Protein AF-A0A821QJY8-F1 (afdb_monomer)

Foldseek 3Di:
DVLVVLLVVVVVLLCVLQDDPVCVVVPVSCPDDLNVVSVLVCCVQQQDADPVRHGDHDPVSNSVLSVQLSVLHQDWDWGADPVRPDIDIDGSNSNNVSSVVSSVVVVVVVVVVPD

Radius of gyration: 15.01 Å; Cα contacts (8 Å, |Δi|>4): 103; chains: 1; bounding box: 33×37×38 Å

Nearest PDB structures (foldseek):
  4cyi-assembly3_B  TM=9.638E-01  e=7.481E-12  Thermochaetoides thermophila
  4cyi-assembly2_D  TM=9.566E-01  e=1.138E-11  Thermochaetoides thermophila
  4cyj-assembly2_D  TM=9.564E-01  e=3.772E-11  Thermochaetoides thermophila
  4cyj-assembly1_B  TM=9.510E-01  e=4.252E-11  Thermochaetoides thermophila
  4d0k-assembly1_B  TM=9.289E-01  e=8.218E-11  Thermochaetoides thermophila

Sequence (115 aa):
ELDCSRLFRLICKLNTLLERPEHSINQAWSETGDRYILKLFRDFIFHSIGFEGEPVMDMAHIVQCLNKFDAGSHDKICLTSRDEQNVIIVSYSELHQAFERSFTELMNYGSTGSS

Secondary structure (DSSP, 8-state):
-HHHHHHHHHHHHHHHHH--GGGTT-HHHHSSTHHHHHHHHHHHHHS-B-TTS-B---HHHHHHHHHHHHTT---EEEEE-TTS--EEEEEHHHHHHHHHHHHHHHHHHHHTT--

Solvent-accessible surface area (backbone atoms only — not comparable to full-atom values): 6727 Å² total; per-residue (Å²): 111,70,65,59,58,49,53,50,53,51,51,53,54,52,51,66,69,71,71,52,78,86,42,74,80,39,60,75,71,57,71,46,71,50,50,35,58,53,51,34,48,50,41,57,59,75,60,28,64,44,96,88,70,45,84,46,87,54,68,66,59,36,51,53,53,50,52,37,32,76,67,39,31,80,61,70,48,81,35,58,43,96,84,67,80,46,79,46,79,46,28,26,34,58,51,38,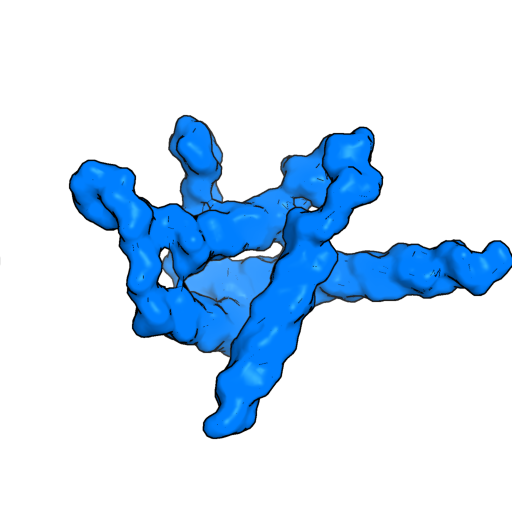51,30,46,55,51,55,50,50,51,54,57,54,61,65,60,73,76,74,123

Structure (mmCIF, N/CA/C/O backbone):
data_AF-A0A821QJY8-F1
#
_entry.id   AF-A0A821QJY8-F1
#
loop_
_atom_site.group_PDB
_atom_site.id
_atom_site.type_symbol
_atom_site.label_atom_id
_atom_site.label_alt_id
_atom_site.label_comp_id
_atom_site.label_asym_id
_atom_site.label_entity_id
_atom_site.label_seq_id
_atom_site.pdbx_PDB_ins_code
_atom_site.Cartn_x
_atom_site.Cartn_y
_atom_site.Cartn_z
_atom_site.occupancy
_atom_site.B_iso_or_equiv
_atom_site.auth_seq_id
_atom_site.auth_comp_id
_atom_site.auth_asym_id
_atom_site.auth_atom_id
_atom_site.pdbx_PDB_model_num
ATOM 1 N N . GLU A 1 1 ? -6.162 11.387 -18.379 1.00 56.50 1 GLU A N 1
ATOM 2 C CA . GLU A 1 1 ? -5.933 12.519 -17.450 1.00 56.50 1 GLU A CA 1
ATOM 3 C C . GLU A 1 1 ? -6.662 12.340 -16.113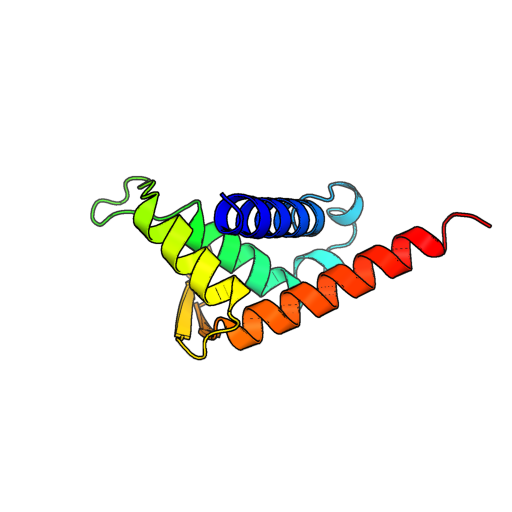 1.00 56.50 1 GLU A C 1
ATOM 5 O O . GLU A 1 1 ? -6.013 12.453 -15.082 1.00 56.50 1 GLU A O 1
ATOM 10 N N . LEU A 1 2 ? -7.953 11.964 -16.107 1.00 67.44 2 LEU A N 1
ATOM 11 C CA . LEU A 1 2 ? -8.734 11.716 -14.878 1.00 67.44 2 LEU A CA 1
ATOM 12 C C . LEU A 1 2 ? -8.092 10.703 -13.908 1.00 67.44 2 LEU A C 1
ATOM 14 O O . LEU A 1 2 ? -8.056 10.958 -12.703 1.00 67.44 2 LEU A O 1
ATOM 18 N N . ASP A 1 3 ? -7.533 9.600 -14.418 1.00 74.44 3 ASP A N 1
ATOM 19 C CA . ASP A 1 3 ? -6.859 8.599 -13.577 1.00 74.44 3 ASP A CA 1
ATOM 20 C C . ASP A 1 3 ? -5.612 9.155 -12.881 1.00 74.44 3 ASP A C 1
ATOM 22 O O . ASP A 1 3 ? -5.412 8.913 -11.692 1.00 74.44 3 ASP A O 1
ATOM 26 N N . CYS A 1 4 ? -4.823 9.990 -13.564 1.00 83.88 4 CYS A N 1
ATOM 27 C CA . CYS A 1 4 ? -3.649 10.629 -12.968 1.00 83.88 4 CYS A CA 1
ATOM 28 C C . CYS A 1 4 ? -4.044 11.527 -11.790 1.00 83.88 4 CYS A C 1
ATOM 30 O O . CYS A 1 4 ? -3.394 11.503 -10.748 1.00 83.88 4 CYS A O 1
ATOM 32 N N . SER A 1 5 ? -5.141 12.284 -11.915 1.00 88.12 5 SER A N 1
ATOM 33 C CA . SER A 1 5 ? -5.638 13.133 -10.826 1.00 88.12 5 SER A CA 1
ATOM 34 C C . SER A 1 5 ? -6.163 12.331 -9.631 1.00 88.12 5 SER A C 1
ATOM 36 O O . SER A 1 5 ? -6.118 12.817 -8.500 1.00 88.12 5 SER A O 1
ATOM 38 N N . ARG A 1 6 ? -6.691 11.122 -9.857 1.00 90.75 6 ARG A N 1
ATOM 39 C CA . ARG A 1 6 ? -7.150 10.220 -8.789 1.00 90.75 6 ARG A CA 1
ATOM 40 C C . ARG A 1 6 ? -5.965 9.638 -8.022 1.00 90.75 6 ARG A C 1
ATOM 42 O O . ARG A 1 6 ? -5.891 9.822 -6.809 1.00 90.75 6 ARG A O 1
ATOM 49 N N . LEU A 1 7 ? -4.990 9.073 -8.735 1.00 92.75 7 LEU A N 1
ATOM 50 C CA . LEU A 1 7 ? -3.773 8.534 -8.123 1.00 92.75 7 LEU A CA 1
ATOM 51 C C . LEU A 1 7 ? -2.958 9.616 -7.408 1.00 92.75 7 LEU A C 1
ATOM 53 O O . LEU A 1 7 ? -2.455 9.385 -6.313 1.00 92.75 7 LEU A O 1
ATOM 57 N N . PHE A 1 8 ? -2.887 10.824 -7.971 1.00 92.38 8 PHE A N 1
ATOM 58 C CA . PHE A 1 8 ? -2.230 11.953 -7.315 1.00 92.38 8 PHE A CA 1
ATOM 59 C C . PHE A 1 8 ? -2.871 12.278 -5.960 1.00 92.38 8 PHE A C 1
ATOM 61 O O . PHE A 1 8 ? -2.176 12.357 -4.950 1.00 92.38 8 PHE A O 1
ATOM 68 N N . ARG A 1 9 ? -4.206 12.394 -5.907 1.00 93.31 9 ARG A N 1
ATOM 69 C CA . ARG A 1 9 ? -4.933 12.625 -4.647 1.00 93.31 9 ARG A CA 1
ATOM 70 C C . ARG A 1 9 ? -4.689 11.513 -3.630 1.00 93.31 9 ARG A C 1
ATOM 72 O O . ARG A 1 9 ? -4.504 11.808 -2.451 1.00 93.31 9 ARG A O 1
ATOM 79 N N . LEU A 1 10 ? -4.666 10.263 -4.084 1.00 93.38 10 LEU A N 1
ATOM 80 C CA . LEU A 1 10 ? -4.400 9.097 -3.246 1.00 93.38 10 LEU A CA 1
ATOM 81 C C . LEU A 1 10 ? -3.002 9.164 -2.615 1.00 93.38 10 LEU A C 1
ATOM 83 O O . LEU A 1 10 ? -2.867 9.036 -1.399 1.00 93.38 10 LEU A O 1
ATOM 87 N N . ILE A 1 11 ? -1.980 9.465 -3.420 1.00 92.62 11 ILE A N 1
ATOM 88 C CA . ILE A 1 11 ? -0.601 9.661 -2.956 1.00 92.62 11 ILE A CA 1
ATOM 89 C C . ILE A 1 11 ? -0.526 10.830 -1.963 1.00 92.62 11 ILE A C 1
ATOM 91 O O . ILE A 1 11 ? 0.099 10.693 -0.913 1.00 92.62 11 ILE A O 1
ATOM 95 N N . CYS A 1 12 ? -1.172 11.968 -2.237 1.00 92.88 12 CYS A N 1
ATOM 96 C CA . CYS A 1 12 ? -1.183 13.112 -1.317 1.00 92.88 12 CYS A CA 1
ATOM 97 C C . CYS A 1 12 ? -1.770 12.746 0.051 1.00 92.88 12 CYS A C 1
ATOM 99 O O . CYS A 1 12 ? -1.174 13.053 1.086 1.00 92.88 12 CYS A O 1
ATOM 101 N N . LYS A 1 13 ? -2.916 12.059 0.068 1.00 91.44 13 LYS A N 1
ATOM 102 C CA . LYS A 1 13 ? -3.542 11.574 1.303 1.00 91.44 13 LYS A CA 1
ATOM 103 C C . LYS A 1 13 ? -2.624 10.597 2.052 1.00 91.44 13 LYS A C 1
ATOM 105 O O . LYS A 1 13 ? -2.457 10.733 3.261 1.00 91.44 13 LYS A O 1
ATOM 110 N N . LEU A 1 14 ? -1.998 9.654 1.339 1.00 91.06 14 LEU A N 1
ATOM 111 C CA . LEU A 1 14 ? -1.089 8.665 1.929 1.00 91.06 14 LEU A CA 1
ATOM 112 C C . LEU A 1 14 ? 0.125 9.337 2.585 1.00 91.06 14 LEU A C 1
ATOM 114 O O . LEU A 1 14 ? 0.439 9.039 3.731 1.00 91.06 14 LEU A O 1
ATOM 118 N N . ASN A 1 15 ? 0.754 10.302 1.913 1.00 88.81 15 ASN A N 1
ATOM 119 C CA . ASN A 1 15 ? 1.871 11.057 2.492 1.00 88.81 15 ASN A CA 1
ATOM 120 C C . ASN A 1 15 ? 1.436 11.882 3.712 1.00 88.81 15 ASN A C 1
ATOM 122 O O . ASN A 1 15 ? 2.145 11.928 4.713 1.00 88.81 15 ASN A O 1
ATOM 126 N N . THR A 1 16 ? 0.233 12.463 3.670 1.00 86.62 16 THR A N 1
ATOM 127 C CA . THR A 1 16 ? -0.329 13.220 4.802 1.00 86.62 16 THR A CA 1
ATOM 128 C C . THR A 1 16 ? -0.518 12.344 6.048 1.00 86.62 16 THR A C 1
ATOM 130 O O . THR A 1 16 ? -0.385 12.832 7.172 1.00 86.62 16 THR A O 1
ATOM 133 N N . LEU A 1 17 ? -0.818 11.054 5.860 1.00 84.19 17 LEU A N 1
ATOM 134 C CA . LEU A 1 17 ? -0.944 10.078 6.943 1.00 84.19 17 LEU A CA 1
ATOM 135 C C . LEU A 1 17 ? 0.404 9.627 7.513 1.00 84.19 17 LEU A C 1
ATOM 137 O O . LEU A 1 17 ? 0.504 9.428 8.723 1.00 84.19 17 LEU A O 1
ATOM 141 N N . LEU A 1 18 ? 1.409 9.435 6.655 1.00 80.50 18 LEU A N 1
ATOM 142 C CA . LEU A 1 18 ? 2.658 8.761 7.020 1.00 80.50 18 LEU A CA 1
ATOM 143 C C . LEU A 1 18 ? 3.735 9.690 7.606 1.00 80.50 18 LEU A C 1
ATOM 145 O O . LEU A 1 18 ? 4.553 9.217 8.390 1.00 80.50 18 LEU A O 1
ATOM 149 N N . GLU A 1 19 ? 3.745 10.987 7.280 1.00 64.19 19 GLU A N 1
ATOM 150 C CA . GLU A 1 19 ? 4.845 11.902 7.645 1.00 64.19 19 GLU A CA 1
ATOM 151 C C . GLU A 1 19 ? 4.425 13.031 8.603 1.00 64.19 19 GLU A C 1
ATOM 153 O O . GLU A 1 19 ? 4.600 14.213 8.313 1.00 64.19 19 GLU A O 1
ATOM 158 N N . ARG A 1 20 ? 3.878 12.694 9.783 1.00 63.03 20 ARG A N 1
ATOM 159 C CA . ARG A 1 20 ? 3.659 13.691 10.851 1.00 63.03 20 ARG A CA 1
ATOM 160 C C . ARG A 1 20 ? 4.749 13.618 11.932 1.00 63.03 20 ARG A C 1
ATOM 162 O O . ARG A 1 20 ? 4.641 12.770 12.820 1.00 63.03 20 ARG A O 1
ATOM 169 N N . PRO A 1 21 ? 5.746 14.529 11.928 1.00 50.94 21 PRO A N 1
ATOM 170 C CA . PRO A 1 21 ? 6.837 14.540 12.913 1.00 50.94 21 PRO A CA 1
ATOM 171 C C . PRO A 1 21 ? 6.358 14.754 14.358 1.00 50.94 21 PRO A C 1
ATOM 173 O O . PRO A 1 21 ? 7.002 14.299 15.298 1.00 50.94 21 PRO A O 1
ATOM 176 N N . GLU A 1 22 ? 5.188 15.366 14.545 1.00 50.53 22 GLU A N 1
ATOM 177 C CA . GLU A 1 22 ? 4.566 15.605 15.857 1.00 50.53 22 GLU A CA 1
ATOM 178 C C . GLU A 1 22 ? 4.106 14.309 16.556 1.00 50.53 22 GLU A C 1
ATOM 180 O O . GLU A 1 22 ? 3.877 14.294 17.762 1.00 50.53 22 GLU A O 1
ATOM 185 N N . HIS A 1 23 ? 4.011 13.197 15.815 1.00 48.19 23 HIS A N 1
ATOM 186 C CA . HIS A 1 23 ? 3.574 11.894 16.329 1.00 48.19 23 HIS A CA 1
ATOM 187 C C . HIS A 1 23 ? 4.726 10.906 16.541 1.00 48.19 23 HIS A C 1
ATOM 189 O O . HIS A 1 23 ? 4.504 9.843 17.112 1.00 48.19 23 HIS A O 1
ATOM 195 N N . SER A 1 24 ? 5.963 11.269 16.186 1.00 46.97 24 SER A N 1
ATOM 196 C CA . SER A 1 24 ? 7.169 10.509 16.555 1.00 46.97 24 SER A CA 1
ATOM 197 C C . SER A 1 24 ? 7.376 10.442 18.077 1.00 46.97 24 SER A C 1
ATOM 199 O 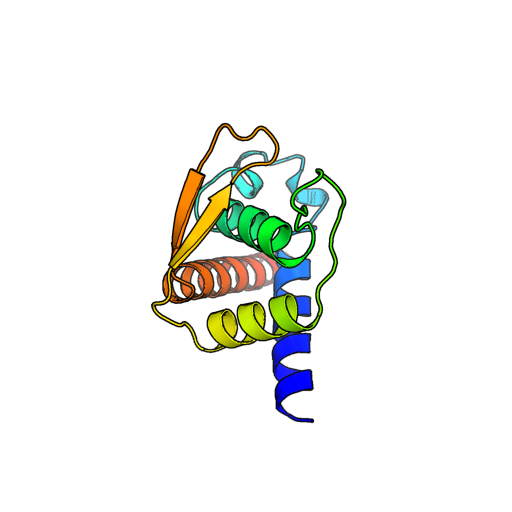O . SER A 1 24 ? 8.119 9.596 18.563 1.00 46.97 24 SER A O 1
ATOM 201 N N . ILE A 1 25 ? 6.706 11.323 18.831 1.00 44.19 25 ILE A N 1
ATOM 202 C CA . ILE A 1 25 ? 6.693 11.358 20.302 1.00 44.19 25 ILE A CA 1
ATOM 203 C C . ILE A 1 25 ? 5.601 10.429 20.874 1.00 44.19 25 ILE A C 1
ATOM 205 O O . ILE A 1 25 ? 5.735 9.935 21.990 1.00 44.19 25 ILE A O 1
ATOM 209 N N . ASN A 1 26 ? 4.548 10.124 20.104 1.00 46.28 26 ASN A N 1
ATOM 210 C CA . ASN A 1 26 ? 3.490 9.183 20.480 1.00 46.28 26 ASN A CA 1
ATOM 211 C C . ASN A 1 26 ? 3.687 7.859 19.730 1.00 46.28 26 ASN A C 1
ATOM 213 O O . ASN A 1 26 ? 3.045 7.594 18.714 1.00 46.28 26 ASN A O 1
ATOM 217 N N . GLN A 1 27 ? 4.559 7.002 20.263 1.00 48.00 27 GLN A N 1
ATOM 218 C CA . GLN A 1 27 ? 4.870 5.670 19.725 1.00 48.00 27 GLN A CA 1
ATOM 219 C C . GLN A 1 27 ? 3.609 4.828 19.411 1.00 48.00 27 GLN A C 1
ATOM 221 O O . GLN A 1 27 ? 3.567 4.105 18.416 1.00 48.00 27 GLN A O 1
ATOM 226 N N . ALA A 1 28 ? 2.523 5.030 20.168 1.00 48.31 28 ALA A N 1
ATOM 227 C CA . ALA A 1 28 ? 1.217 4.404 19.942 1.00 48.31 28 ALA A CA 1
ATOM 228 C C . ALA A 1 28 ? 0.581 4.716 18.568 1.00 48.31 28 ALA A C 1
ATOM 230 O O . ALA A 1 28 ? -0.128 3.875 18.019 1.00 48.31 28 ALA A O 1
ATOM 231 N N . TRP A 1 29 ? 0.845 5.897 17.998 1.00 53.81 29 TRP A N 1
ATOM 232 C CA . TRP A 1 29 ? 0.265 6.354 16.728 1.00 53.81 29 TRP A CA 1
ATOM 233 C C . TRP A 1 29 ? 0.973 5.773 15.496 1.00 53.81 29 TRP A C 1
ATOM 235 O O . TRP A 1 29 ? 0.383 5.697 14.422 1.00 53.81 29 TRP A O 1
ATOM 245 N N . SER A 1 30 ? 2.239 5.372 15.632 1.00 53.28 30 SER A N 1
ATOM 246 C CA . SER A 1 30 ? 3.078 4.886 14.525 1.00 53.28 30 SER A CA 1
ATOM 247 C C . SER A 1 30 ? 3.166 3.353 14.463 1.00 53.28 30 SER A C 1
ATOM 249 O O . SER A 1 30 ? 3.346 2.797 13.380 1.00 53.28 30 SER A O 1
ATOM 251 N N . GLU A 1 31 ? 3.018 2.660 15.597 1.00 53.66 31 GLU A N 1
ATOM 252 C CA . GLU A 1 31 ? 3.344 1.227 15.705 1.00 53.66 31 GLU A CA 1
ATOM 253 C C . GLU A 1 31 ? 2.137 0.286 15.842 1.00 53.66 31 GLU A C 1
ATOM 255 O O . GLU A 1 31 ? 2.327 -0.912 16.028 1.00 53.66 31 GLU A O 1
ATOM 260 N N . THR A 1 32 ? 0.893 0.771 15.731 1.00 60.56 32 THR A N 1
ATOM 261 C CA . THR A 1 32 ? -0.288 -0.094 15.912 1.00 60.56 32 THR A CA 1
ATOM 262 C C . THR A 1 32 ? -1.219 -0.144 14.694 1.00 60.56 32 THR A C 1
ATOM 264 O O . THR A 1 32 ? -1.561 0.870 14.084 1.00 60.56 32 THR A O 1
ATOM 267 N N . GLY A 1 33 ? -1.625 -1.368 14.334 1.00 78.69 33 GLY A N 1
ATOM 268 C CA . GLY A 1 33 ? -2.731 -1.673 13.420 1.00 78.69 33 GLY A CA 1
ATOM 269 C C . GLY A 1 33 ? -2.609 -1.103 12.001 1.00 78.69 33 GLY A C 1
ATOM 270 O O . GLY A 1 33 ? -1.643 -1.361 11.281 1.00 78.69 33 GLY A O 1
ATOM 271 N N . ASP A 1 34 ? -3.631 -0.343 11.602 1.00 86.81 34 ASP A N 1
ATOM 272 C CA . ASP A 1 34 ? -3.857 0.166 10.244 1.00 86.81 34 ASP A CA 1
ATOM 273 C C . ASP A 1 34 ? -2.697 1.024 9.708 1.00 86.81 34 ASP A C 1
ATOM 275 O O . ASP A 1 34 ? -2.339 0.944 8.536 1.00 86.81 34 ASP A O 1
ATOM 279 N N . ARG A 1 35 ? -2.052 1.829 10.557 1.00 85.88 35 ARG A N 1
ATOM 280 C CA . ARG A 1 35 ? -0.983 2.749 10.126 1.00 85.88 35 ARG A CA 1
ATOM 281 C C . ARG A 1 35 ? 0.323 2.018 9.840 1.00 85.88 35 ARG A C 1
ATOM 283 O O . ARG A 1 35 ? 1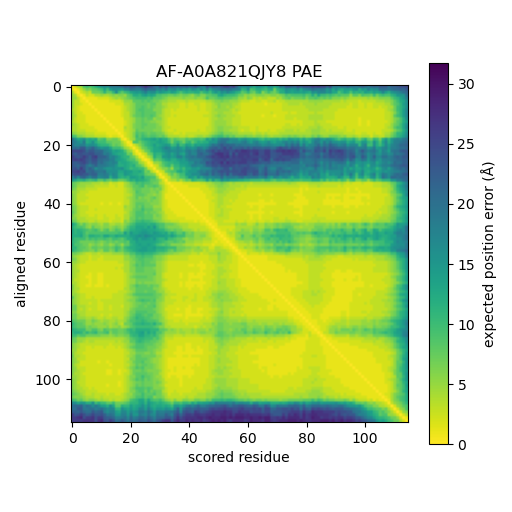.044 2.388 8.913 1.00 85.88 35 ARG A O 1
ATOM 290 N N . TYR A 1 36 ? 0.597 0.952 10.590 1.00 87.50 36 TYR A N 1
ATOM 291 C CA . TYR A 1 36 ? 1.771 0.115 10.370 1.00 87.50 36 TYR A CA 1
ATOM 292 C C . TYR A 1 36 ? 1.703 -0.581 9.005 1.00 87.50 36 TYR A C 1
ATOM 294 O O . T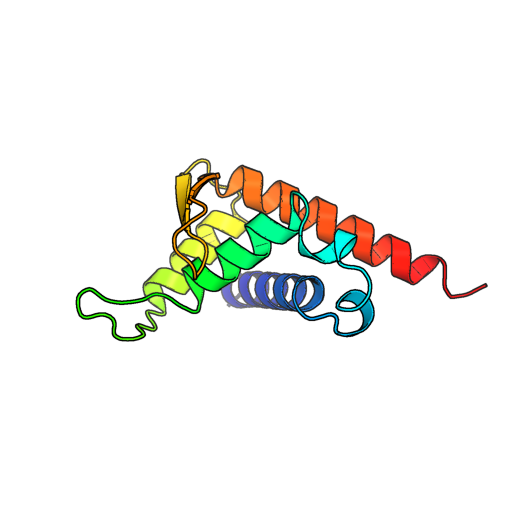YR A 1 36 ? 2.650 -0.491 8.223 1.00 87.50 36 TYR A O 1
ATOM 302 N N . ILE A 1 37 ? 0.558 -1.182 8.659 1.00 91.75 37 ILE A N 1
ATOM 303 C CA . ILE A 1 37 ? 0.391 -1.835 7.351 1.00 91.75 37 ILE A CA 1
ATOM 304 C C . ILE A 1 37 ? 0.459 -0.831 6.190 1.00 91.75 37 ILE A C 1
ATOM 306 O O . ILE A 1 37 ? 1.017 -1.153 5.144 1.00 91.75 37 ILE A O 1
ATOM 310 N N . LEU A 1 38 ? -0.007 0.411 6.379 1.00 93.12 38 LEU A N 1
ATOM 311 C CA . LEU A 1 38 ? 0.126 1.478 5.376 1.00 93.12 38 LEU A CA 1
ATOM 312 C C . LEU A 1 38 ? 1.578 1.940 5.198 1.00 93.12 38 LEU A C 1
ATOM 314 O O . LEU A 1 38 ? 1.994 2.238 4.077 1.00 93.12 38 LEU A O 1
ATOM 318 N N . LYS A 1 39 ? 2.371 1.962 6.275 1.00 90.50 39 LYS A N 1
ATOM 319 C CA . LYS A 1 39 ? 3.811 2.247 6.211 1.00 90.50 39 LYS A CA 1
ATOM 320 C C . LYS A 1 39 ? 4.557 1.155 5.447 1.00 90.50 39 LYS A C 1
ATOM 322 O O . LYS A 1 39 ? 5.348 1.472 4.561 1.00 90.50 39 LYS A O 1
ATOM 327 N N . LEU A 1 40 ? 4.270 -0.115 5.738 1.00 92.06 40 LEU A N 1
ATOM 328 C CA . LEU A 1 40 ? 4.849 -1.228 4.984 1.00 92.06 40 LEU A CA 1
ATOM 329 C C . LEU A 1 40 ? 4.417 -1.200 3.513 1.00 92.06 40 LEU A C 1
ATOM 331 O O . LEU A 1 40 ? 5.232 -1.454 2.635 1.00 92.06 40 LEU A O 1
ATOM 335 N N . PHE A 1 41 ? 3.167 -0.832 3.224 1.00 94.88 41 PHE A N 1
ATOM 336 C CA . PHE A 1 41 ? 2.687 -0.681 1.850 1.00 94.88 41 PHE A CA 1
ATOM 337 C C . PHE A 1 41 ? 3.411 0.439 1.087 1.00 94.88 41 PHE A C 1
ATOM 339 O O . PHE A 1 41 ? 3.765 0.271 -0.080 1.00 94.88 41 PHE A O 1
ATOM 346 N N . ARG A 1 42 ? 3.703 1.567 1.746 1.00 93.19 42 ARG A N 1
ATOM 347 C CA . ARG A 1 42 ? 4.546 2.632 1.180 1.00 93.19 42 ARG A CA 1
ATOM 348 C C . ARG A 1 42 ? 5.947 2.113 0.865 1.00 93.19 42 ARG A C 1
ATOM 350 O O . ARG A 1 42 ? 6.484 2.430 -0.193 1.00 93.19 42 ARG A O 1
ATOM 357 N N . ASP A 1 43 ? 6.548 1.336 1.758 1.00 90.31 43 ASP A N 1
ATOM 358 C CA . ASP A 1 43 ? 7.859 0.738 1.497 1.00 90.31 43 ASP A CA 1
ATOM 359 C C . ASP A 1 43 ? 7.793 -0.274 0.340 1.00 90.31 43 ASP A C 1
ATOM 361 O O . ASP A 1 43 ? 8.631 -0.219 -0.553 1.00 90.31 43 ASP A O 1
ATOM 365 N N . PHE A 1 44 ? 6.744 -1.096 0.267 1.00 92.25 44 PHE A N 1
ATOM 366 C CA . PHE A 1 44 ? 6.521 -2.038 -0.833 1.00 92.25 44 PHE A CA 1
ATOM 367 C C . PHE A 1 44 ? 6.484 -1.355 -2.212 1.00 92.25 44 PHE A C 1
ATOM 369 O O . PHE A 1 44 ? 7.134 -1.829 -3.141 1.00 92.25 44 PHE A O 1
ATOM 376 N N . ILE A 1 45 ? 5.772 -0.226 -2.342 1.00 93.00 45 ILE A N 1
ATOM 377 C CA . ILE A 1 45 ? 5.622 0.483 -3.626 1.00 93.00 45 ILE A CA 1
ATOM 378 C C . ILE A 1 45 ? 6.864 1.304 -3.994 1.00 93.00 45 ILE A C 1
ATOM 380 O O . ILE A 1 45 ? 7.248 1.363 -5.159 1.00 93.00 45 ILE A O 1
ATOM 384 N N . PHE A 1 46 ? 7.434 2.021 -3.025 1.00 90.81 46 PHE A N 1
ATOM 385 C CA . PHE A 1 46 ? 8.394 3.097 -3.298 1.00 90.81 46 PHE A CA 1
ATOM 386 C C . PHE A 1 46 ? 9.829 2.772 -2.858 1.00 90.81 46 PHE A C 1
ATOM 388 O O . PHE A 1 46 ? 10.733 3.566 -3.113 1.00 90.81 46 PHE A O 1
ATOM 395 N N . HIS A 1 47 ? 10.044 1.643 -2.182 1.00 88.75 47 HIS A N 1
ATOM 396 C CA . HIS A 1 47 ? 11.355 1.135 -1.772 1.00 88.75 47 HIS A CA 1
ATOM 397 C C . HIS A 1 47 ? 11.534 -0.328 -2.202 1.00 88.75 47 HIS A C 1
ATOM 399 O O . HIS A 1 47 ? 12.040 -1.149 -1.438 1.00 88.75 47 HIS A O 1
ATOM 405 N N . SER A 1 48 ? 11.096 -0.674 -3.415 1.00 82.06 48 SER A N 1
ATOM 406 C CA . SER A 1 48 ? 11.299 -2.019 -3.951 1.00 82.06 48 SER A CA 1
ATOM 407 C C . SER A 1 48 ? 12.797 -2.309 -4.117 1.00 82.06 48 SER A C 1
ATOM 409 O O . SER A 1 48 ? 13.569 -1.454 -4.560 1.00 82.06 48 SER A O 1
ATOM 411 N N . ILE A 1 49 ? 13.204 -3.524 -3.751 1.00 81.69 49 ILE A N 1
ATOM 412 C CA . ILE A 1 49 ? 14.580 -4.013 -3.871 1.00 81.69 49 ILE A CA 1
ATOM 413 C C . ILE A 1 49 ? 14.596 -5.110 -4.939 1.00 81.69 49 ILE A C 1
ATOM 415 O O . ILE A 1 49 ? 13.726 -5.984 -4.946 1.00 81.69 49 ILE A O 1
ATOM 419 N N . GLY A 1 50 ? 15.543 -5.021 -5.868 1.00 78.00 50 GLY A N 1
ATOM 420 C CA . GLY A 1 50 ? 15.771 -5.995 -6.926 1.00 78.00 50 GLY A CA 1
ATOM 421 C C . GLY A 1 50 ? 16.468 -7.261 -6.430 1.00 78.00 50 GLY A C 1
ATOM 422 O O . GLY A 1 50 ? 16.741 -7.437 -5.242 1.00 78.00 50 GLY A O 1
ATOM 423 N N . PHE A 1 51 ? 16.740 -8.180 -7.352 1.00 76.62 51 PHE A N 1
ATOM 424 C CA . PHE A 1 51 ? 17.270 -9.503 -7.013 1.00 76.62 51 PHE A CA 1
ATOM 425 C C . PHE A 1 51 ? 18.706 -9.470 -6.476 1.00 76.62 51 PHE A C 1
ATOM 427 O O . PHE A 1 51 ? 19.095 -10.390 -5.759 1.00 76.62 51 PHE A O 1
ATOM 434 N N . GLU A 1 52 ? 19.485 -8.436 -6.797 1.00 84.12 52 GLU A N 1
ATOM 435 C CA . GLU A 1 52 ? 20.867 -8.269 -6.335 1.00 84.12 52 GLU A CA 1
ATOM 436 C C . GLU A 1 52 ? 20.967 -7.314 -5.131 1.00 84.12 52 GLU A C 1
ATOM 438 O O . GLU A 1 52 ? 22.065 -6.960 -4.700 1.00 84.12 52 GLU A O 1
ATOM 443 N N . GLY A 1 53 ? 19.830 -6.922 -4.541 1.00 80.56 53 GLY A N 1
ATOM 444 C CA . GLY A 1 53 ? 19.784 -6.004 -3.402 1.00 80.56 53 GLY A CA 1
ATOM 445 C C . GLY A 1 53 ? 19.806 -4.522 -3.793 1.00 80.56 53 GLY A C 1
ATOM 446 O O . GLY A 1 53 ? 19.910 -3.650 -2.930 1.00 80.56 53 GLY A O 1
ATOM 447 N N . GLU A 1 54 ? 19.712 -4.213 -5.083 1.00 85.56 54 GLU A N 1
ATOM 448 C CA . GLU A 1 54 ? 19.697 -2.860 -5.616 1.00 85.56 54 GLU A CA 1
ATOM 449 C C . GLU A 1 54 ? 18.312 -2.204 -5.472 1.00 85.56 54 GLU A C 1
ATOM 451 O O . GLU A 1 54 ? 17.290 -2.865 -5.656 1.00 85.56 54 GLU A O 1
ATOM 456 N N . PRO A 1 55 ? 18.220 -0.900 -5.159 1.00 85.25 55 PRO A N 1
ATOM 457 C CA . PRO A 1 55 ? 16.938 -0.206 -5.161 1.00 85.25 55 PRO A CA 1
ATOM 458 C C . PRO A 1 55 ? 16.403 -0.104 -6.595 1.00 85.25 55 PRO A C 1
ATOM 460 O O . PRO A 1 55 ? 17.058 0.462 -7.473 1.00 85.25 55 PRO A O 1
ATOM 463 N N . VAL A 1 56 ? 15.191 -0.610 -6.824 1.00 85.12 56 VAL A N 1
ATOM 464 C CA . VAL A 1 56 ? 14.531 -0.592 -8.134 1.00 85.12 56 VAL A CA 1
ATOM 465 C C . VAL A 1 56 ? 13.292 0.289 -8.064 1.00 85.12 56 VAL A C 1
ATOM 467 O O . VAL A 1 56 ? 12.401 0.076 -7.247 1.00 85.12 56 VAL A O 1
ATOM 470 N N . MET A 1 57 ? 13.216 1.274 -8.960 1.00 85.25 57 MET A N 1
ATOM 471 C CA . MET A 1 57 ? 12.027 2.103 -9.137 1.00 85.25 57 MET A CA 1
ATOM 472 C C . MET A 1 57 ? 11.371 1.772 -10.476 1.00 85.25 57 MET A C 1
ATOM 474 O O . MET A 1 57 ? 11.826 2.220 -11.527 1.00 85.25 57 MET A O 1
ATOM 478 N N . ASP A 1 58 ? 10.292 0.991 -10.430 1.00 88.88 58 ASP A N 1
ATOM 479 C CA . ASP A 1 58 ? 9.480 0.662 -11.601 1.00 88.88 58 ASP A CA 1
ATOM 480 C C . ASP A 1 58 ? 8.140 1.409 -11.559 1.00 88.88 58 ASP A C 1
ATOM 482 O O . ASP A 1 58 ? 7.242 1.110 -10.769 1.00 88.88 58 ASP A O 1
ATOM 486 N N . MET A 1 59 ? 7.984 2.380 -12.460 1.00 90.38 59 MET A N 1
ATOM 487 C CA . MET A 1 59 ? 6.753 3.161 -12.576 1.00 90.38 59 MET A CA 1
ATOM 488 C C . MET A 1 59 ? 5.541 2.313 -12.978 1.00 90.38 59 MET A C 1
ATOM 490 O O . MET A 1 59 ? 4.423 2.641 -12.575 1.00 90.38 59 MET A O 1
ATOM 494 N N . ALA A 1 60 ? 5.727 1.228 -13.737 1.00 91.12 60 ALA A N 1
ATOM 495 C CA . ALA A 1 60 ? 4.633 0.332 -14.094 1.00 91.12 60 ALA A CA 1
ATOM 496 C C . ALA A 1 60 ? 4.111 -0.403 -12.853 1.00 91.12 60 ALA A C 1
ATOM 498 O O . ALA A 1 60 ? 2.901 -0.404 -12.614 1.00 91.12 60 ALA A O 1
ATOM 499 N N . HIS A 1 61 ? 5.012 -0.942 -12.026 1.00 90.94 61 HIS A N 1
ATOM 500 C CA . HIS A 1 61 ? 4.669 -1.540 -10.737 1.00 90.94 61 HIS A CA 1
ATOM 501 C C . HIS A 1 61 ? 3.931 -0.555 -9.819 1.00 90.94 61 HIS A C 1
ATOM 503 O O . HIS A 1 61 ? 2.864 -0.882 -9.291 1.00 90.94 61 HIS A O 1
ATOM 509 N N . ILE A 1 62 ? 4.451 0.671 -9.681 1.00 93.25 62 ILE A N 1
ATOM 510 C CA . ILE A 1 62 ? 3.847 1.715 -8.841 1.00 93.25 62 ILE A CA 1
ATOM 511 C C . ILE A 1 62 ? 2.408 1.996 -9.282 1.00 93.25 62 ILE A C 1
ATOM 513 O O . ILE A 1 62 ? 1.478 1.932 -8.476 1.00 93.25 62 ILE A O 1
ATOM 517 N N . VAL A 1 63 ? 2.199 2.266 -10.572 1.00 93.94 63 VAL A N 1
ATOM 518 C CA . VAL A 1 63 ? 0.873 2.595 -11.111 1.00 93.94 63 VAL A CA 1
ATOM 519 C C . VAL A 1 63 ? -0.090 1.412 -10.983 1.00 93.94 63 VAL A C 1
ATOM 521 O O . VAL A 1 63 ? -1.250 1.608 -10.620 1.00 93.94 63 VAL A O 1
ATOM 524 N N . GLN A 1 64 ? 0.364 0.181 -11.228 1.00 94.62 64 GLN A N 1
ATOM 525 C CA . GLN A 1 64 ? -0.463 -1.017 -11.056 1.00 94.62 64 GLN A CA 1
ATOM 526 C C . GLN A 1 64 ? -0.902 -1.204 -9.602 1.00 94.62 64 GLN A C 1
ATOM 528 O O . GLN A 1 64 ? -2.088 -1.422 -9.348 1.00 94.62 64 GLN A O 1
ATOM 533 N N . CYS A 1 65 ? 0.022 -1.078 -8.649 1.00 96.12 65 CYS A N 1
ATOM 534 C CA . CYS A 1 65 ? -0.290 -1.195 -7.228 1.00 96.12 65 CYS A CA 1
ATOM 535 C C . CYS A 1 65 ? -1.268 -0.113 -6.775 1.00 96.12 65 CYS A C 1
ATOM 537 O O . CYS A 1 65 ? -2.241 -0.422 -6.092 1.00 96.12 65 CYS A O 1
ATOM 539 N N . LEU A 1 66 ? -1.054 1.136 -7.192 1.00 96.12 66 LEU A N 1
ATOM 540 C CA . LEU A 1 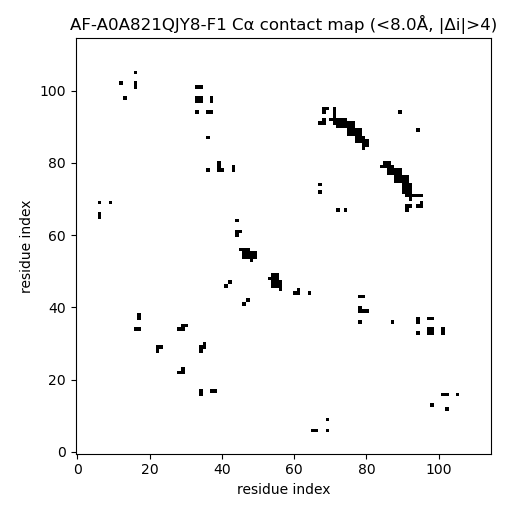66 ? -1.944 2.240 -6.844 1.00 96.12 66 LEU A CA 1
ATOM 541 C C . LEU A 1 66 ? -3.339 2.080 -7.460 1.00 96.12 66 LEU A C 1
ATOM 543 O O . LEU A 1 66 ? -4.322 2.350 -6.782 1.00 96.12 66 LEU A O 1
ATOM 547 N N . ASN A 1 67 ? -3.449 1.582 -8.695 1.00 96.25 67 ASN A N 1
ATOM 548 C CA 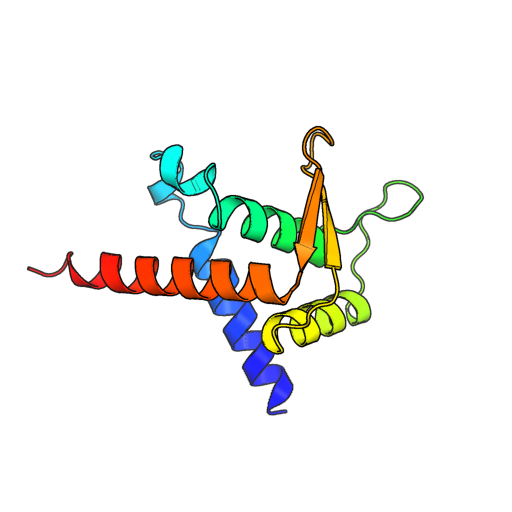. ASN A 1 67 ? -4.748 1.289 -9.307 1.00 96.25 67 ASN A CA 1
ATOM 549 C C . ASN A 1 67 ? -5.499 0.176 -8.564 1.00 96.25 67 ASN A C 1
ATOM 551 O O . ASN A 1 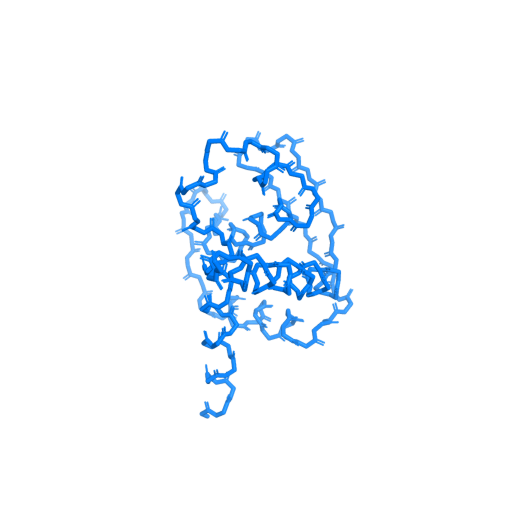67 ? -6.701 0.294 -8.340 1.00 96.25 67 ASN A O 1
ATOM 555 N N . LYS A 1 68 ? -4.808 -0.898 -8.159 1.00 97.56 68 LYS A N 1
ATOM 556 C CA . LYS A 1 68 ? -5.415 -1.984 -7.369 1.00 97.56 68 LYS A CA 1
ATOM 557 C C . LYS A 1 68 ? -5.834 -1.518 -5.979 1.00 97.56 68 LYS A C 1
ATOM 559 O O . LYS A 1 68 ? -6.883 -1.936 -5.493 1.00 97.56 68 LYS A O 1
ATOM 564 N N . PHE A 1 69 ? -5.023 -0.660 -5.367 1.00 97.44 69 PHE A N 1
ATOM 565 C CA . PHE A 1 69 ? -5.298 -0.035 -4.080 1.00 97.44 69 PHE A CA 1
ATOM 566 C C . PHE A 1 69 ? -6.527 0.872 -4.140 1.00 97.44 69 PHE A C 1
ATOM 568 O O . PHE A 1 69 ? -7.453 0.681 -3.360 1.00 97.44 69 PHE A O 1
ATOM 575 N N . ASP A 1 70 ? -6.575 1.787 -5.108 1.00 95.88 70 ASP A N 1
ATOM 576 C CA . ASP A 1 70 ? -7.698 2.707 -5.313 1.00 95.88 70 ASP A CA 1
ATOM 577 C C . ASP A 1 70 ? -9.003 1.977 -5.673 1.00 95.88 70 ASP A C 1
ATOM 579 O O . ASP A 1 70 ? -10.082 2.364 -5.238 1.00 95.88 70 ASP A O 1
ATOM 583 N N . ALA A 1 71 ? -8.912 0.875 -6.425 1.00 96.06 71 ALA A N 1
ATOM 584 C CA . ALA A 1 71 ? -10.058 0.022 -6.730 1.00 96.06 71 ALA A CA 1
ATOM 585 C C . ALA A 1 71 ? -10.489 -0.887 -5.562 1.00 96.06 71 ALA A C 1
ATOM 587 O O . ALA A 1 71 ? -11.523 -1.544 -5.667 1.00 96.06 71 ALA A O 1
ATOM 588 N N . GLY A 1 72 ? -9.701 -0.981 -4.484 1.00 96.69 72 GLY A N 1
ATOM 589 C CA . GLY A 1 72 ? -9.962 -1.899 -3.377 1.00 96.69 72 GLY A CA 1
ATOM 590 C C . GLY A 1 72 ? -9.968 -3.373 -3.801 1.00 96.69 72 GLY A C 1
ATOM 591 O O . GLY A 1 72 ? -10.838 -4.128 -3.376 1.00 96.69 72 GLY A O 1
ATOM 592 N N . SER A 1 73 ? -9.025 -3.785 -4.658 1.00 98.31 73 SER A N 1
ATOM 593 C CA . SER A 1 73 ? -8.940 -5.161 -5.178 1.00 98.31 73 SER A CA 1
ATOM 594 C C . SER A 1 73 ? -8.791 -6.215 -4.064 1.00 98.31 73 SER A C 1
ATOM 596 O O . SER A 1 73 ? -8.169 -5.979 -3.028 1.00 98.31 73 SER A O 1
ATOM 598 N N . HIS A 1 74 ? -9.301 -7.426 -4.299 1.00 97.88 74 HIS A N 1
ATOM 599 C CA . HIS A 1 74 ? -9.092 -8.577 -3.409 1.00 97.88 74 HIS A CA 1
ATOM 600 C C . HIS A 1 74 ? -7.733 -9.269 -3.601 1.00 97.88 74 HIS A C 1
ATOM 602 O O . HIS A 1 74 ? -7.409 -10.183 -2.840 1.00 97.88 74 HIS A O 1
ATOM 608 N N . ASP A 1 75 ? -6.935 -8.841 -4.587 1.00 98.19 75 ASP A N 1
ATOM 609 C CA . ASP A 1 75 ? -5.557 -9.307 -4.756 1.00 98.19 75 ASP A CA 1
ATOM 610 C C . ASP A 1 75 ? -4.767 -9.110 -3.456 1.00 98.19 75 ASP A C 1
ATOM 612 O O . ASP A 1 75 ? -4.855 -8.056 -2.819 1.00 98.19 75 ASP A O 1
ATOM 616 N N . LYS A 1 76 ? -3.979 -10.119 -3.077 1.00 97.75 76 LYS A N 1
ATOM 617 C CA . LYS A 1 76 ? -3.135 -10.086 -1.880 1.00 97.75 76 LYS A CA 1
ATOM 618 C C . LYS A 1 76 ? -1.688 -9.792 -2.234 1.00 97.75 76 LYS A C 1
ATOM 620 O O . LYS A 1 76 ? -1.174 -10.294 -3.231 1.00 97.75 76 LYS A O 1
ATOM 625 N N . ILE A 1 77 ? -1.036 -9.024 -1.373 1.00 96.75 77 ILE A N 1
ATOM 626 C CA . ILE A 1 77 ? 0.397 -8.747 -1.422 1.00 96.75 77 ILE A CA 1
ATOM 627 C C . ILE A 1 77 ? 1.056 -9.159 -0.110 1.00 96.75 77 ILE A C 1
ATOM 629 O O . ILE A 1 77 ? 0.401 -9.265 0.929 1.00 96.75 77 ILE A O 1
ATOM 633 N N . CYS A 1 78 ? 2.358 -9.411 -0.186 1.00 95.50 78 CYS A N 1
ATOM 634 C CA . CYS A 1 78 ? 3.198 -9.721 0.957 1.00 95.50 78 CYS A CA 1
ATOM 635 C C . CYS A 1 78 ? 3.983 -8.463 1.335 1.00 95.50 78 CYS A C 1
ATOM 637 O O . CYS A 1 78 ? 4.763 -7.957 0.530 1.00 95.50 78 CYS A O 1
ATOM 639 N N . LEU A 1 79 ? 3.738 -7.946 2.533 1.00 94.19 79 LEU A N 1
ATOM 640 C CA . LEU A 1 79 ? 4.416 -6.788 3.094 1.00 94.19 79 LEU A CA 1
ATOM 641 C C . LEU A 1 79 ? 5.433 -7.262 4.126 1.00 94.19 79 LEU A C 1
ATOM 643 O O . LEU A 1 79 ? 5.068 -7.975 5.058 1.00 94.19 79 LEU A O 1
ATOM 647 N N . THR A 1 80 ? 6.680 -6.827 3.986 1.00 90.19 80 THR A N 1
ATOM 648 C CA . THR A 1 80 ? 7.769 -7.224 4.882 1.00 90.19 80 THR A CA 1
ATOM 649 C C . THR A 1 80 ? 8.376 -5.988 5.533 1.00 90.19 80 THR A C 1
ATOM 651 O O . THR A 1 80 ? 8.579 -4.969 4.869 1.00 90.19 80 THR A O 1
ATOM 654 N N . SER A 1 81 ? 8.645 -6.047 6.836 1.00 87.81 81 SER A N 1
ATOM 655 C CA . SER A 1 81 ? 9.388 -4.996 7.533 1.00 87.81 81 SER A CA 1
ATOM 656 C C . SER A 1 81 ? 10.846 -4.944 7.077 1.00 87.81 81 SER A C 1
ATOM 658 O O . SER A 1 81 ? 11.399 -5.920 6.584 1.00 87.81 81 SER A O 1
ATOM 660 N N . ARG A 1 82 ? 11.500 -3.793 7.254 1.00 81.69 82 ARG A N 1
ATOM 661 C CA . ARG A 1 82 ? 12.888 -3.585 6.795 1.00 81.69 82 ARG A CA 1
ATOM 662 C C . ARG A 1 82 ? 13.921 -4.471 7.493 1.00 81.69 82 ARG A C 1
ATOM 664 O O . ARG A 1 82 ? 14.981 -4.708 6.938 1.00 81.69 82 ARG A O 1
ATOM 671 N N . ASP A 1 83 ? 13.625 -4.899 8.715 1.00 83.44 83 ASP A N 1
ATOM 672 C CA . ASP A 1 83 ? 14.428 -5.857 9.481 1.00 83.44 83 ASP A CA 1
ATOM 673 C C . ASP A 1 83 ? 14.104 -7.319 9.128 1.00 83.44 83 ASP A C 1
ATOM 675 O O . ASP A 1 83 ? 14.650 -8.229 9.745 1.00 83.44 83 ASP A O 1
ATOM 679 N N . GLU A 1 84 ? 13.198 -7.537 8.168 1.00 83.56 84 GLU A N 1
ATOM 680 C CA . GLU A 1 84 ? 12.712 -8.838 7.702 1.00 83.56 84 GLU A CA 1
ATOM 681 C C . GLU A 1 84 ? 12.028 -9.696 8.781 1.00 83.56 84 GLU A C 1
ATOM 683 O O . GLU A 1 84 ? 11.711 -10.861 8.548 1.00 83.56 84 GLU A O 1
ATOM 688 N N . GLN A 1 85 ? 11.742 -9.131 9.958 1.00 85.81 85 GLN A N 1
ATOM 689 C CA . GLN A 1 85 ? 11.174 -9.885 11.078 1.00 85.81 85 GLN A CA 1
ATOM 690 C C . GLN A 1 85 ? 9.653 -10.034 11.005 1.00 85.81 85 GLN A C 1
ATOM 692 O O . GLN A 1 85 ? 9.100 -10.983 11.561 1.00 85.81 85 GLN A O 1
ATOM 697 N N . ASN A 1 86 ? 8.965 -9.112 10.331 1.00 85.19 86 ASN A N 1
ATOM 698 C CA . ASN A 1 86 ? 7.511 -9.091 10.243 1.00 85.19 86 ASN A CA 1
ATOM 699 C C . ASN A 1 86 ? 7.075 -9.260 8.794 1.00 85.19 86 ASN A C 1
ATOM 701 O O . ASN A 1 86 ? 7.458 -8.476 7.927 1.00 85.19 86 ASN A O 1
ATOM 705 N N . VAL A 1 87 ? 6.224 -10.258 8.556 1.00 91.25 87 VAL A N 1
ATOM 706 C CA . VAL A 1 87 ? 5.620 -10.538 7.252 1.00 91.25 87 VAL A CA 1
ATOM 707 C C . VAL A 1 87 ? 4.105 -10.503 7.398 1.00 91.25 87 VAL A C 1
ATOM 709 O O . VAL A 1 87 ? 3.534 -11.220 8.219 1.00 91.25 87 VAL A O 1
ATOM 712 N N . ILE A 1 88 ? 3.447 -9.673 6.595 1.00 93.38 88 ILE A N 1
ATOM 713 C CA . ILE A 1 88 ? 1.998 -9.476 6.610 1.00 93.38 88 ILE A CA 1
ATOM 714 C C . ILE A 1 88 ? 1.454 -9.735 5.211 1.00 93.38 88 ILE A C 1
ATOM 716 O O . ILE A 1 88 ? 1.823 -9.065 4.251 1.00 93.38 88 ILE A O 1
ATOM 720 N N . ILE A 1 89 ? 0.529 -10.686 5.100 1.00 95.88 89 ILE A N 1
ATOM 721 C CA . ILE A 1 89 ? -0.232 -10.907 3.870 1.00 95.88 89 ILE A CA 1
ATOM 722 C C . ILE A 1 89 ? -1.547 -10.147 3.995 1.00 95.88 89 ILE A C 1
ATOM 724 O O . ILE A 1 89 ? -2.354 -10.452 4.871 1.00 95.88 89 ILE A O 1
ATOM 728 N N . VAL A 1 90 ? -1.773 -9.182 3.108 1.00 97.06 90 VAL A N 1
ATOM 729 C CA . VAL A 1 90 ? -2.945 -8.299 3.148 1.00 97.06 90 VAL A CA 1
ATOM 730 C C . VAL A 1 90 ? -3.476 -8.059 1.739 1.00 97.06 90 VAL A C 1
ATOM 732 O O . VAL A 1 90 ? -2.713 -8.040 0.772 1.00 97.06 90 VAL A O 1
ATOM 735 N N . SER A 1 91 ? -4.790 -7.907 1.599 1.00 98.31 91 SER A N 1
ATOM 736 C CA . SER A 1 91 ? -5.408 -7.498 0.338 1.00 98.31 91 SER A CA 1
ATOM 737 C C . SER A 1 91 ? -5.382 -5.984 0.147 1.00 98.31 91 SER A C 1
ATOM 739 O O . SER A 1 91 ? -5.393 -5.214 1.111 1.00 98.31 91 SER A O 1
ATOM 741 N N . TYR A 1 92 ? -5.432 -5.534 -1.108 1.00 98.31 92 TYR A N 1
ATOM 742 C CA . TYR A 1 92 ? -5.612 -4.108 -1.398 1.00 98.31 92 TYR A CA 1
ATOM 743 C C . TYR A 1 92 ? -6.914 -3.556 -0.795 1.00 98.31 92 TYR A C 1
ATOM 745 O O . TYR A 1 92 ? -6.941 -2.407 -0.362 1.00 98.31 92 TYR A O 1
ATOM 753 N N . SER A 1 93 ? -7.967 -4.375 -0.697 1.00 98.19 93 SER A N 1
ATOM 754 C CA . SER A 1 93 ? -9.234 -4.007 -0.057 1.00 98.19 93 SER A CA 1
ATOM 755 C C . SER A 1 93 ? -9.088 -3.716 1.444 1.00 98.19 93 SER A C 1
ATOM 757 O O . SER A 1 93 ? -9.626 -2.722 1.931 1.00 98.19 93 SER A O 1
ATOM 759 N N . GLU A 1 94 ? -8.311 -4.524 2.171 1.00 97.62 94 GLU A N 1
ATOM 760 C CA . GLU A 1 94 ? -8.026 -4.317 3.598 1.00 97.62 94 GLU A CA 1
ATOM 761 C C . GLU A 1 94 ? -7.141 -3.083 3.809 1.00 97.62 94 GLU A C 1
ATOM 763 O O . GLU A 1 94 ? -7.418 -2.266 4.689 1.00 97.62 94 GLU A O 1
ATOM 768 N N . LEU A 1 95 ? -6.128 -2.892 2.954 1.00 97.25 95 LEU A N 1
ATOM 769 C CA . LEU A 1 95 ? -5.304 -1.681 2.958 1.00 97.25 95 LEU A CA 1
ATOM 770 C C . LEU A 1 95 ? -6.148 -0.428 2.713 1.00 97.25 95 LEU A C 1
ATOM 772 O O . LEU A 1 95 ? -5.974 0.575 3.401 1.00 97.25 95 LEU A O 1
ATOM 776 N N . HIS A 1 96 ? -7.070 -0.468 1.749 1.00 96.56 96 HIS A N 1
ATOM 777 C CA . HIS A 1 96 ? -7.927 0.671 1.426 1.00 96.56 96 HIS A CA 1
ATOM 778 C C . HIS A 1 96 ? -8.851 1.024 2.602 1.00 96.56 96 HIS A C 1
ATOM 780 O O . HIS A 1 96 ? -9.018 2.194 2.943 1.00 96.56 96 HIS A O 1
ATOM 786 N N . GLN A 1 97 ? -9.405 0.020 3.289 1.00 96.00 97 GLN A N 1
ATOM 787 C CA . GLN A 1 97 ? -10.202 0.238 4.500 1.00 96.00 97 GLN A CA 1
ATOM 788 C C . GLN A 1 97 ? -9.373 0.839 5.642 1.00 96.00 97 GLN A C 1
ATOM 790 O O . GLN A 1 97 ? -9.837 1.751 6.327 1.00 96.00 97 GLN A O 1
ATOM 795 N N . ALA A 1 98 ? -8.152 0.348 5.858 1.00 94.19 98 ALA A N 1
ATOM 796 C CA . ALA A 1 98 ? -7.223 0.905 6.840 1.00 94.19 98 ALA A CA 1
ATOM 797 C C . ALA A 1 98 ? -6.860 2.366 6.532 1.00 94.19 98 ALA A C 1
ATOM 799 O O . ALA A 1 98 ? -6.816 3.212 7.428 1.00 94.19 98 ALA A O 1
ATOM 800 N N . PHE A 1 99 ? -6.658 2.676 5.253 1.00 94.94 99 PHE A N 1
ATOM 801 C CA . PHE A 1 99 ? -6.381 4.018 4.761 1.00 94.94 99 PHE A CA 1
ATOM 802 C C . PHE A 1 99 ? -7.538 4.988 5.000 1.00 94.94 99 PHE A C 1
ATOM 804 O O . PHE A 1 99 ? -7.327 6.035 5.608 1.00 94.94 99 PHE A O 1
ATOM 811 N N . GLU A 1 100 ? -8.758 4.640 4.590 1.00 93.56 100 GLU A N 1
ATOM 812 C CA . GLU A 1 100 ? -9.924 5.514 4.759 1.00 93.56 100 GLU A CA 1
ATOM 813 C C . GLU A 1 100 ? -10.269 5.730 6.241 1.00 93.56 100 GLU A C 1
ATOM 815 O O . GLU A 1 100 ? -10.572 6.858 6.642 1.00 93.56 100 GLU A O 1
ATOM 820 N N . ARG A 1 101 ? -10.141 4.692 7.086 1.00 90.94 101 ARG A N 1
ATOM 821 C CA . ARG A 1 101 ? -10.292 4.821 8.547 1.00 90.94 101 ARG A CA 1
ATOM 822 C C . ARG A 1 101 ? -9.257 5.777 9.134 1.00 90.94 101 ARG A C 1
ATOM 824 O O . ARG A 1 101 ? -9.631 6.765 9.763 1.00 90.94 101 ARG A O 1
ATOM 831 N N . SER A 1 102 ? -7.975 5.542 8.850 1.00 88.88 102 SER A N 1
ATOM 832 C CA . SER A 1 102 ? -6.878 6.379 9.351 1.00 88.88 102 SER A CA 1
ATOM 833 C C . SER A 1 102 ? -6.998 7.832 8.875 1.00 88.88 102 SER A C 1
ATOM 835 O O . SER A 1 102 ? -6.736 8.764 9.636 1.00 88.88 102 SER A O 1
ATOM 837 N N . PHE A 1 103 ? -7.410 8.046 7.620 1.00 89.12 103 PHE A N 1
ATOM 838 C CA . PHE A 1 103 ? -7.614 9.382 7.059 1.00 89.12 103 PHE A CA 1
ATOM 839 C C . PHE A 1 103 ? -8.803 10.097 7.706 1.00 89.12 103 PHE A C 1
ATOM 841 O O . PHE A 1 103 ? -8.698 11.274 8.047 1.00 89.12 103 PHE A O 1
ATOM 848 N N . THR A 1 104 ? -9.910 9.389 7.936 1.00 89.00 104 THR A N 1
ATOM 849 C CA . THR A 1 104 ? -11.091 9.936 8.619 1.00 89.00 104 THR A CA 1
ATOM 850 C C . THR A 1 104 ? -10.763 10.349 10.051 1.00 89.00 104 THR A C 1
ATOM 852 O O . THR A 1 104 ? -11.094 11.462 10.459 1.00 89.00 104 THR A O 1
ATOM 855 N N . GLU A 1 105 ? -10.058 9.498 10.802 1.00 85.00 105 GLU A N 1
ATOM 856 C CA . GLU A 1 105 ? -9.553 9.846 12.133 1.00 85.00 105 GLU A CA 1
ATOM 857 C C . GLU A 1 105 ? -8.730 11.135 12.079 1.00 85.00 105 GLU A C 1
ATOM 859 O O . GLU A 1 105 ? -8.999 12.073 12.826 1.00 85.00 105 GLU A O 1
ATOM 864 N N . LEU A 1 106 ? -7.770 11.217 11.153 1.00 82.81 106 LEU A N 1
ATOM 865 C CA . LEU A 1 106 ? -6.897 12.379 11.003 1.00 82.81 106 LEU A CA 1
ATOM 866 C C . LEU A 1 106 ? -7.673 13.685 10.785 1.00 82.81 106 LEU A C 1
ATOM 868 O O . LEU A 1 106 ? -7.348 14.708 11.392 1.00 82.81 106 LEU A O 1
ATOM 872 N N . MET A 1 107 ? -8.690 13.646 9.924 1.00 84.25 107 MET A N 1
ATOM 873 C CA . MET A 1 107 ? -9.546 14.798 9.633 1.00 84.25 107 MET A CA 1
ATOM 874 C C . MET A 1 107 ? -10.363 15.223 10.861 1.00 84.25 107 MET A C 1
ATOM 876 O O . MET A 1 107 ? -10.517 16.418 11.123 1.00 84.25 107 MET A O 1
ATOM 880 N N . ASN A 1 108 ? -10.820 14.260 11.663 1.00 82.00 108 ASN A N 1
ATOM 881 C CA . ASN A 1 108 ? -11.565 14.536 12.888 1.00 82.00 108 ASN A CA 1
ATOM 882 C C . ASN A 1 108 ? -10.676 15.158 13.979 1.00 82.00 108 ASN A C 1
ATOM 884 O O . ASN A 1 108 ? -11.097 16.119 14.621 1.00 82.00 108 ASN A O 1
ATOM 888 N N . TYR A 1 109 ? -9.427 14.701 14.139 1.00 69.56 109 TYR A N 1
ATOM 889 C CA . TYR A 1 109 ? -8.468 15.301 15.084 1.00 69.56 109 TYR A CA 1
ATOM 890 C C . TYR A 1 109 ? -8.148 16.772 14.769 1.00 69.56 109 TYR A C 1
ATOM 892 O O . TYR A 1 109 ? -7.970 17.576 15.682 1.00 69.56 109 TYR A O 1
ATOM 900 N N . GLY A 1 110 ? -8.094 17.151 13.487 1.00 59.53 110 GLY A N 1
ATOM 901 C CA . GLY A 1 110 ? -7.873 18.547 13.080 1.00 59.53 110 GLY A CA 1
ATOM 902 C C . GLY A 1 110 ? -9.038 19.485 13.420 1.00 59.53 110 GLY A C 1
ATOM 903 O O . GLY A 1 110 ? -8.848 20.695 13.495 1.00 59.53 110 GLY A O 1
ATOM 904 N N . SER A 1 111 ? -10.228 18.932 13.663 1.00 55.31 111 SER A N 1
ATOM 905 C CA . SER A 1 111 ? -11.456 19.696 13.916 1.00 55.31 111 SER A CA 1
ATOM 906 C C . SER A 1 111 ? -11.614 20.101 15.388 1.00 55.31 111 SER A C 1
ATOM 908 O O . SER A 1 111 ? -12.321 21.055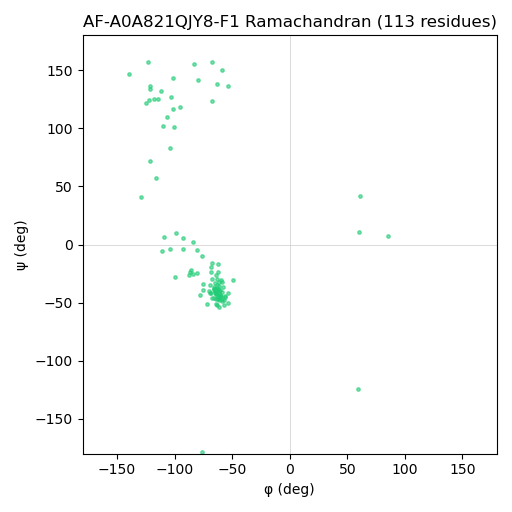 15.692 1.00 55.31 111 SER A O 1
ATOM 910 N N . THR A 1 112 ? -10.947 19.404 16.312 1.00 50.06 112 THR A N 1
ATOM 911 C CA . THR A 1 112 ? -11.056 19.634 17.765 1.00 50.06 112 THR A CA 1
ATOM 912 C C . THR A 1 112 ? -10.007 20.597 18.331 1.00 50.06 112 THR A C 1
ATOM 914 O O . THR A 1 112 ? -10.053 20.912 19.514 1.00 50.06 112 THR A O 1
ATOM 917 N N . GLY A 1 113 ? -9.060 21.071 17.513 1.00 47.84 113 GLY A N 1
ATOM 918 C CA . GLY A 1 113 ? -8.012 22.025 17.916 1.00 47.84 113 GLY A CA 1
ATOM 919 C C . GLY A 1 113 ? -8.359 23.502 17.687 1.00 47.84 113 GLY A C 1
ATOM 920 O O . GLY A 1 113 ? -7.498 24.361 17.840 1.00 47.84 113 GLY A O 1
ATOM 921 N N . SER A 1 114 ? -9.590 23.805 17.266 1.00 43.19 114 SER A N 1
ATOM 922 C CA . SER A 1 114 ? -10.097 25.167 17.052 1.00 43.19 114 SER A CA 1
ATOM 923 C C . SER A 1 114 ? -11.325 25.401 17.930 1.00 43.19 114 SER A C 1
ATOM 925 O O . SER A 1 114 ? -12.458 25.403 17.451 1.00 43.19 114 SER A O 1
ATOM 927 N N . SER A 1 115 ? -11.126 25.521 19.239 1.00 36.75 115 SER A N 1
ATOM 928 C CA . SER A 1 115 ? -12.128 26.005 20.197 1.00 36.75 115 SER A CA 1
ATOM 929 C C . SER A 1 115 ? -11.428 26.710 21.346 1.00 36.75 115 SER A C 1
ATOM 931 O O . SER A 1 115 ? -10.379 26.188 21.782 1.00 36.75 115 SER A O 1
#

Mean predicted aligned error: 6.99 Å

pLDDT: mean 82.91, std 16.23, range [36.75, 98.31]